Protein AF-A0AA50WT27-F1 (afdb_monomer)

InterPro domains:
  IPR002013 SAC domain [PF02383] (2-101)
  IPR002013 SAC domain [PS50275] (1-101)
  IPR043573 Polyphosphoinositide phosphatase Fig4-like [PTHR45738] (1-101)

pLDDT: mean 92.55, std 5.07, range [73.62, 97.75]

Radius of gyration: 15.56 Å; Cα contacts (8 Å, |Δi|>4): 104; chains: 1; bounding box: 33×30×51 Å

Sequence (101 aa):
RFSSFVQMRGSIPSFWSQDISKMVPKPAIMIDRSDPFAEIPAKHFNNLMRRYGSPIMILNLVKKREKKKHESLLTDVISNAVKYLNQFLPPENAIQYFHLD

Foldseek 3Di:
DDDDDDDDDDDLQAQWDFPPVDPDPATAIDRPDDDPQLPRVVVVCVVVCVVPNDDAEAEAAPDPDDPDDGCVVSVVVNVSSLVNVQVVDDPRRRHHYHYDD

Nearest PDB structures (foldseek):
  7k1w-assembly1_F  TM=7.170E-01  e=1.034E-06  Homo sapiens
  6xxy-assembly1_B  TM=4.335E-01  e=7.189E-01  Haemophilus influenzae Rd KW20
  1cnz-assembly1_B  TM=4.019E-01  e=5.119E-01  Salmonella enterica subsp. enterica serovar Typhimurium
  4xwo-assembly2_H  TM=3.266E-01  e=1.861E+00  Saccharomyces cerevisiae S288C
  8odu-assembly1_A  TM=2.965E-01  e=2.442E+00  Thermochaetoides thermophila DSM 1495

Organism: NCBI:txid2847756

Structure (mmCIF, N/CA/C/O backbone):
data_AF-A0AA50WT27-F1
#
_entry.id   AF-A0AA50WT27-F1
#
loop_
_atom_site.group_PDB
_atom_site.id
_atom_site.type_symbol
_atom_site.label_atom_id
_atom_site.label_alt_id
_atom_site.label_comp_id
_atom_site.label_asym_id
_atom_site.label_entity_id
_atom_site.label_seq_id
_atom_site.pdbx_PDB_ins_code
_atom_site.Cartn_x
_atom_site.Cartn_y
_atom_site.Cartn_z
_atom_site.occupancy
_atom_site.B_iso_or_equiv
_atom_site.auth_seq_id
_atom_site.auth_comp_id
_atom_site.auth_asym_id
_atom_site.auth_atom_id
_atom_site.pdbx_PDB_model_num
ATOM 1 N N . ARG A 1 1 ? -2.233 -19.469 31.241 1.00 73.62 1 ARG A N 1
ATOM 2 C CA . ARG A 1 1 ? -2.634 -18.349 30.351 1.00 73.62 1 ARG A CA 1
ATOM 3 C C . ARG A 1 1 ? -2.061 -18.639 28.973 1.00 73.62 1 ARG A C 1
ATOM 5 O O . ARG A 1 1 ? -0.913 -19.055 28.920 1.00 73.62 1 ARG A O 1
ATOM 12 N N . PHE A 1 2 ? -2.845 -18.456 27.914 1.00 90.94 2 PHE A N 1
ATOM 13 C CA . PHE A 1 2 ? -2.403 -18.625 26.527 1.00 90.94 2 PHE A CA 1
ATOM 14 C C . PHE A 1 2 ? -2.488 -17.276 25.811 1.00 90.94 2 PHE A C 1
ATOM 16 O O . PHE A 1 2 ? -3.412 -16.510 26.080 1.00 90.94 2 PHE A O 1
ATOM 23 N N . SER A 1 3 ? -1.529 -17.003 24.928 1.00 95.94 3 SER A N 1
ATOM 24 C CA . SER A 1 3 ? -1.434 -15.762 24.152 1.00 95.94 3 SER A CA 1
ATOM 25 C C . SER A 1 3 ? -1.156 -16.091 22.687 1.00 95.94 3 SER A C 1
ATOM 27 O O . SER A 1 3 ? -0.552 -17.121 22.389 1.00 95.94 3 SER A O 1
ATOM 29 N N . SER A 1 4 ? -1.577 -15.212 21.781 1.00 94.00 4 SER A N 1
ATOM 30 C CA . SER A 1 4 ? -1.310 -15.310 20.344 1.00 94.00 4 SER A CA 1
ATOM 31 C C . SER A 1 4 ? -1.048 -13.921 19.764 1.00 94.00 4 SER A C 1
ATOM 33 O O . SER A 1 4 ?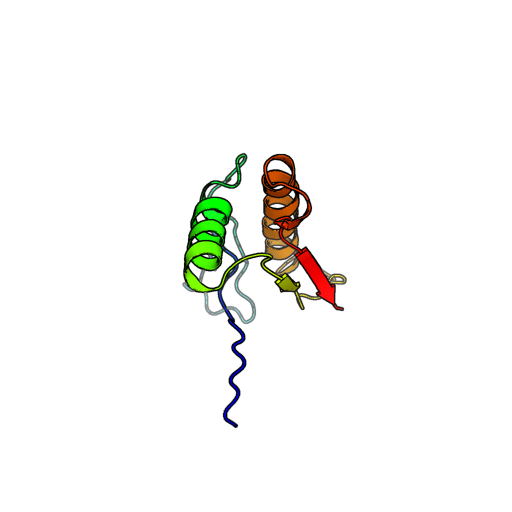 -1.568 -12.928 20.275 1.00 94.00 4 SER A O 1
ATOM 35 N N . PHE A 1 5 ? -0.232 -13.857 18.715 1.00 95.06 5 PHE A N 1
ATOM 36 C CA . PHE A 1 5 ? 0.105 -12.642 17.981 1.00 95.06 5 PHE A CA 1
ATOM 37 C C . PHE A 1 5 ? 0.251 -12.983 16.495 1.00 95.06 5 PHE A C 1
ATOM 39 O O . PHE A 1 5 ? 0.873 -13.988 16.153 1.00 95.06 5 PHE A O 1
ATOM 46 N N . VAL A 1 6 ? -0.336 -12.164 15.618 1.00 94.38 6 VAL A N 1
ATOM 47 C CA . VAL A 1 6 ? -0.395 -12.420 14.171 1.00 94.38 6 VAL A CA 1
ATOM 48 C C . VAL A 1 6 ? 0.163 -11.225 13.411 1.00 94.38 6 VAL A C 1
ATOM 50 O O . VAL A 1 6 ? -0.181 -10.080 13.692 1.00 94.38 6 VAL A O 1
ATOM 53 N N . GLN A 1 7 ? 0.990 -11.510 12.408 1.00 95.44 7 GLN A N 1
ATOM 54 C CA . GLN A 1 7 ? 1.461 -10.542 11.423 1.00 95.44 7 GLN A CA 1
ATOM 55 C C . GLN A 1 7 ? 1.164 -11.065 10.021 1.00 95.44 7 GLN A C 1
ATOM 57 O O . GLN A 1 7 ? 1.228 -12.269 9.772 1.00 95.44 7 GLN A O 1
ATOM 62 N N . MET A 1 8 ? 0.856 -10.152 9.104 1.00 94.44 8 MET A N 1
ATOM 63 C CA . MET A 1 8 ? 0.505 -10.476 7.723 1.00 94.44 8 MET A CA 1
ATOM 64 C C . MET A 1 8 ? 1.555 -9.918 6.764 1.00 94.44 8 MET A C 1
ATOM 66 O O . MET A 1 8 ? 2.041 -8.803 6.940 1.00 94.44 8 MET A O 1
ATOM 70 N N 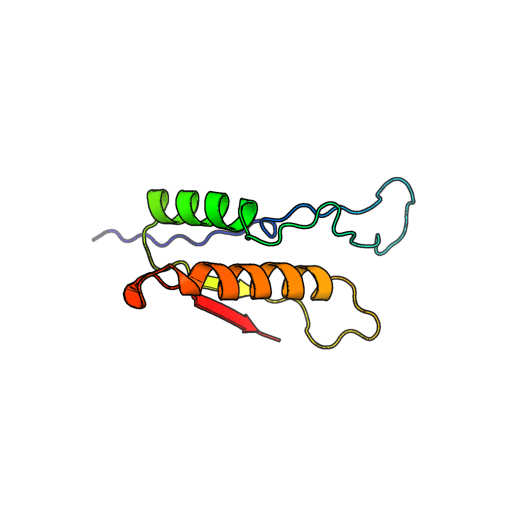. ARG A 1 9 ? 1.867 -10.685 5.714 1.00 95.75 9 ARG A N 1
ATOM 71 C CA . ARG A 1 9 ? 2.687 -10.252 4.577 1.00 95.75 9 ARG A CA 1
ATOM 72 C C . ARG A 1 9 ? 1.902 -10.484 3.292 1.00 95.75 9 ARG A C 1
ATOM 74 O O . ARG A 1 9 ? 1.352 -11.564 3.098 1.00 95.75 9 ARG A O 1
ATOM 81 N N . GLY A 1 10 ? 1.874 -9.488 2.414 1.00 92.38 10 GLY A N 1
ATOM 82 C CA . GLY A 1 10 ? 1.147 -9.555 1.149 1.00 92.38 10 GLY A CA 1
ATOM 83 C C . GLY A 1 10 ? 1.754 -8.657 0.078 1.00 92.38 10 GLY A C 1
ATOM 84 O O . GLY A 1 10 ? 2.684 -7.896 0.344 1.00 92.38 10 GLY A O 1
ATOM 85 N N . SER A 1 11 ? 1.225 -8.782 -1.139 1.00 93.56 11 SER A N 1
ATOM 86 C CA . SER A 1 11 ? 1.527 -7.865 -2.241 1.00 93.56 11 SER A CA 1
ATOM 87 C C . SER A 1 11 ? 0.929 -6.480 -1.974 1.00 93.56 11 SER A C 1
ATOM 89 O O . SER A 1 11 ? -0.039 -6.350 -1.222 1.00 93.56 11 SER A O 1
ATOM 91 N N . ILE A 1 12 ? 1.478 -5.451 -2.619 1.00 93.62 12 ILE A N 1
ATOM 92 C CA . ILE A 1 12 ? 0.891 -4.110 -2.606 1.00 93.62 12 ILE A CA 1
ATOM 93 C C . ILE A 1 12 ? -0.481 -4.164 -3.302 1.00 93.62 12 ILE A C 1
ATOM 95 O O . ILE A 1 12 ? -0.549 -4.663 -4.429 1.00 93.62 12 ILE A O 1
ATOM 99 N N . PRO A 1 13 ? -1.570 -3.685 -2.663 1.00 94.75 13 PRO A N 1
ATOM 100 C CA . PRO A 1 13 ? -2.923 -3.783 -3.205 1.00 94.75 13 PRO A CA 1
ATOM 101 C C . PRO A 1 13 ? -3.155 -2.764 -4.331 1.00 94.75 13 PRO A C 1
ATOM 103 O O . PRO A 1 13 ? -3.825 -1.754 -4.146 1.00 94.75 13 PRO A O 1
ATOM 106 N N . SER A 1 14 ? -2.593 -3.028 -5.507 1.00 94.50 14 SER A N 1
ATOM 107 C CA . SER A 1 14 ? -2.781 -2.246 -6.732 1.00 94.50 14 SER A CA 1
ATOM 108 C C . SER A 1 14 ? -2.666 -3.135 -7.976 1.00 94.50 14 SER A C 1
ATOM 110 O O . SER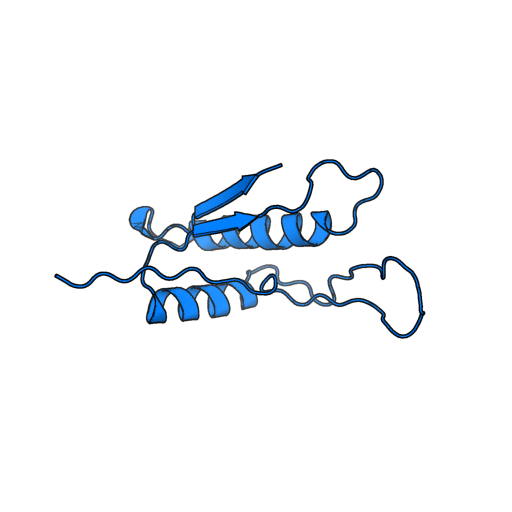 A 1 14 ? -2.255 -4.292 -7.888 1.00 94.50 14 SER A O 1
ATOM 112 N N . PHE A 1 15 ? -3.035 -2.603 -9.145 1.00 93.75 15 PHE A N 1
ATOM 113 C CA . PHE A 1 15 ? -2.786 -3.262 -10.428 1.00 93.75 15 PHE A CA 1
ATOM 114 C C . PHE A 1 15 ? -1.378 -2.932 -10.913 1.00 93.75 15 PHE A C 1
ATOM 116 O O . PHE A 1 15 ? -1.133 -1.860 -11.472 1.00 93.75 15 PHE A O 1
ATOM 123 N N . TRP A 1 16 ? -0.460 -3.857 -10.675 1.00 94.25 16 TRP A N 1
ATOM 124 C CA . TRP A 1 16 ? 0.899 -3.782 -11.175 1.00 94.25 16 TRP A CA 1
ATOM 125 C C . TRP A 1 16 ? 1.346 -5.138 -11.706 1.00 94.25 16 TRP A C 1
ATOM 127 O O . TRP A 1 16 ? 0.902 -6.187 -11.229 1.00 94.25 16 TRP A O 1
ATOM 137 N N . SER A 1 17 ? 2.258 -5.103 -12.669 1.00 93.69 17 SER A N 1
ATOM 138 C CA . SER A 1 17 ? 2.803 -6.290 -13.305 1.00 93.69 17 SER A CA 1
ATOM 139 C C . SER A 1 17 ? 4.309 -6.184 -13.498 1.00 93.69 17 SER A C 1
ATOM 141 O O . SER A 1 17 ? 4.922 -5.115 -13.409 1.00 93.69 17 SER A O 1
ATOM 143 N N . GLN A 1 18 ? 4.907 -7.339 -13.758 1.00 92.50 18 GLN A N 1
ATOM 144 C CA . GLN A 1 18 ? 6.265 -7.475 -14.249 1.00 92.50 18 GLN A CA 1
ATOM 145 C C . GLN A 1 18 ? 6.221 -8.320 -15.517 1.00 92.50 18 GLN A C 1
ATOM 147 O O . GLN A 1 18 ? 5.632 -9.401 -15.519 1.00 92.50 18 GLN A O 1
ATOM 152 N N . ASP A 1 19 ? 6.851 -7.841 -16.589 1.00 84.69 19 ASP A N 1
ATOM 153 C CA . ASP A 1 19 ? 7.002 -8.639 -17.804 1.00 84.69 19 ASP A CA 1
ATOM 154 C C . ASP A 1 19 ? 8.031 -9.751 -17.562 1.00 84.69 19 ASP A C 1
ATOM 156 O O . ASP A 1 19 ? 9.240 -9.515 -17.532 1.00 84.69 19 ASP A O 1
ATOM 160 N N . ILE A 1 20 ? 7.523 -10.965 -17.368 1.00 83.25 20 ILE A N 1
ATOM 161 C CA . ILE A 1 20 ? 8.315 -12.180 -17.159 1.00 83.25 20 ILE A CA 1
ATOM 162 C C . ILE A 1 20 ? 8.659 -12.904 -18.467 1.00 83.25 20 ILE A C 1
ATOM 164 O O . ILE A 1 20 ? 9.370 -13.906 -18.430 1.00 83.25 20 ILE A O 1
ATOM 168 N N . SER A 1 21 ? 8.177 -12.428 -19.623 1.00 83.69 21 SER A N 1
ATOM 169 C CA . SER A 1 21 ? 8.459 -13.066 -20.920 1.00 83.69 21 SER A CA 1
ATOM 170 C C . SER A 1 21 ? 9.934 -12.953 -21.312 1.00 83.69 21 SER A C 1
ATOM 172 O O . SER A 1 21 ? 10.485 -13.831 -21.976 1.00 83.69 21 SER A O 1
ATOM 174 N N . LYS A 1 22 ? 10.598 -11.885 -20.860 1.00 78.31 22 LYS A N 1
ATOM 175 C CA . LYS A 1 22 ? 12.033 -11.667 -21.028 1.00 78.31 22 LYS A CA 1
ATOM 176 C C . LYS A 1 22 ? 12.741 -12.127 -19.759 1.00 78.31 22 LYS A C 1
ATOM 178 O O . LYS A 1 22 ? 12.540 -11.541 -18.699 1.00 78.31 22 LYS A O 1
ATOM 183 N N . MET A 1 23 ? 13.610 -13.135 -19.863 1.00 81.31 23 MET A N 1
ATOM 184 C CA . MET A 1 23 ? 14.490 -13.535 -18.757 1.00 81.31 23 MET A CA 1
ATOM 185 C C . MET A 1 23 ? 15.545 -12.449 -18.504 1.00 81.31 23 MET A C 1
ATOM 187 O O . MET A 1 23 ? 16.665 -12.509 -19.004 1.00 81.31 23 MET A O 1
ATOM 191 N N . VAL A 1 24 ? 15.164 -11.427 -17.737 1.00 85.50 24 VAL A N 1
ATOM 192 C CA . VAL A 1 24 ? 16.045 -10.350 -17.278 1.00 85.50 24 VAL A CA 1
ATOM 193 C C . VAL A 1 24 ? 16.204 -10.413 -15.754 1.00 85.50 24 VAL A C 1
ATOM 195 O O . VAL A 1 24 ? 15.232 -10.717 -15.063 1.00 85.50 24 VAL A O 1
ATOM 198 N N . PRO A 1 25 ? 17.386 -10.085 -15.192 1.00 83.50 25 PRO A N 1
ATOM 199 C CA . PRO A 1 25 ? 17.632 -10.202 -13.749 1.00 83.50 25 PRO A CA 1
ATOM 200 C C . PRO A 1 25 ? 16.699 -9.369 -12.856 1.00 83.50 25 PRO A C 1
ATOM 202 O O . PRO A 1 25 ? 16.456 -9.738 -11.712 1.00 83.50 25 PRO A O 1
ATOM 205 N N . LYS A 1 26 ? 16.184 -8.235 -13.357 1.00 85.25 26 LYS A N 1
ATOM 206 C CA . LYS A 1 26 ? 15.232 -7.376 -12.637 1.00 85.25 26 LYS A CA 1
ATOM 207 C C . LYS A 1 26 ? 14.123 -6.898 -13.588 1.00 85.25 26 LYS A C 1
ATOM 209 O O . LYS A 1 26 ? 14.272 -5.834 -14.195 1.00 85.25 26 LYS A O 1
ATOM 214 N N . PRO A 1 27 ? 13.036 -7.674 -13.756 1.00 89.06 27 PRO A N 1
ATOM 215 C CA . PRO A 1 27 ? 11.911 -7.295 -14.608 1.00 89.06 27 PRO A CA 1
ATOM 216 C C . PRO A 1 27 ? 11.336 -5.940 -14.202 1.00 89.06 27 PRO A C 1
ATOM 218 O O . PRO A 1 27 ? 11.170 -5.663 -13.010 1.00 89.06 27 PRO A O 1
ATOM 221 N N . ALA A 1 28 ? 11.059 -5.078 -15.181 1.00 89.50 28 ALA A N 1
ATOM 222 C CA . ALA A 1 28 ? 10.494 -3.757 -14.926 1.00 89.50 28 ALA A CA 1
ATOM 223 C C . ALA A 1 28 ? 9.115 -3.884 -14.266 1.00 89.50 28 ALA A C 1
ATOM 225 O O . ALA A 1 28 ? 8.315 -4.721 -14.673 1.00 89.50 28 ALA A O 1
ATOM 226 N N . ILE A 1 29 ? 8.859 -3.056 -13.255 1.00 92.81 29 ILE A N 1
ATOM 227 C CA . ILE A 1 29 ? 7.544 -2.947 -12.622 1.00 92.81 29 ILE A CA 1
ATOM 228 C C . ILE A 1 29 ? 6.733 -1.918 -13.406 1.00 92.81 29 ILE A C 1
ATOM 230 O O . ILE A 1 29 ? 7.202 -0.799 -13.625 1.00 92.81 29 ILE A O 1
ATOM 234 N N . MET A 1 30 ? 5.527 -2.299 -13.816 1.00 92.81 30 MET A N 1
ATOM 235 C CA . MET A 1 30 ? 4.573 -1.437 -14.508 1.00 92.81 30 MET A CA 1
ATOM 236 C C . MET A 1 30 ? 3.311 -1.296 -13.665 1.00 92.81 30 MET A C 1
ATOM 238 O O . MET A 1 30 ? 2.858 -2.267 -13.067 1.00 92.81 30 MET A O 1
ATOM 242 N N . ILE A 1 31 ? 2.750 -0.089 -13.610 1.00 92.75 31 ILE A N 1
ATOM 243 C CA . ILE A 1 31 ? 1.429 0.145 -13.021 1.00 92.75 31 ILE A CA 1
ATOM 244 C C . ILE A 1 31 ? 0.420 0.055 -14.162 1.00 92.75 31 ILE A C 1
ATOM 246 O O . ILE A 1 31 ? 0.345 0.959 -14.991 1.00 92.75 31 ILE A O 1
ATOM 250 N N . ASP A 1 32 ? -0.311 -1.054 -14.233 1.00 91.00 32 ASP A N 1
ATOM 251 C CA . ASP A 1 32 ? -1.116 -1.391 -15.413 1.00 91.00 32 ASP A CA 1
ATOM 252 C C . ASP A 1 32 ? -2.401 -0.568 -15.496 1.00 91.00 32 ASP A C 1
ATOM 254 O O . ASP A 1 32 ? -2.929 -0.324 -16.581 1.00 91.00 32 ASP A O 1
ATOM 258 N N . ARG A 1 33 ? -2.944 -0.171 -14.339 1.00 89.50 33 ARG A N 1
ATOM 259 C CA . ARG A 1 33 ? -4.191 0.593 -14.247 1.00 89.50 33 ARG A CA 1
ATOM 260 C C . ARG A 1 33 ? -4.065 1.688 -13.204 1.00 89.50 33 ARG A C 1
ATOM 262 O O . ARG A 1 33 ? -3.639 1.439 -12.078 1.00 89.50 33 ARG A O 1
ATOM 269 N N . SER A 1 34 ? -4.482 2.889 -13.590 1.00 88.56 34 SER A N 1
ATOM 270 C CA . SER A 1 34 ? -4.637 4.001 -12.657 1.00 88.56 34 SER A CA 1
ATOM 271 C C . SER A 1 34 ? -5.873 3.778 -11.784 1.00 88.56 34 SER A C 1
ATOM 273 O O . SER A 1 34 ? -6.926 3.393 -12.292 1.00 88.56 34 SER A O 1
ATOM 275 N N . ASP A 1 35 ? -5.738 4.034 -10.487 1.00 92.81 35 ASP A N 1
ATOM 276 C CA . ASP A 1 35 ? -6.817 3.967 -9.498 1.00 92.81 35 ASP A CA 1
ATOM 277 C C . ASP A 1 35 ? -6.865 5.298 -8.722 1.00 92.81 35 ASP A C 1
ATOM 279 O O . ASP A 1 35 ? -6.306 5.404 -7.626 1.00 92.81 35 ASP A O 1
ATOM 283 N N . PRO A 1 36 ? -7.456 6.359 -9.308 1.00 91.19 36 PRO A N 1
ATOM 284 C CA . PRO A 1 36 ? -7.408 7.709 -8.742 1.00 91.19 36 PRO A CA 1
ATOM 285 C C . PRO A 1 36 ? -8.183 7.848 -7.425 1.00 91.19 36 PRO A C 1
ATOM 287 O O . PRO A 1 36 ? -7.922 8.776 -6.665 1.00 91.19 36 PRO A O 1
ATOM 290 N N . PHE A 1 37 ? -9.114 6.930 -7.151 1.00 94.50 37 PHE A N 1
ATOM 291 C CA . PHE A 1 37 ? -9.948 6.929 -5.947 1.00 94.50 37 PHE A CA 1
ATOM 292 C C . PHE A 1 37 ? -9.577 5.803 -4.971 1.00 94.50 37 PHE A C 1
ATOM 294 O O . PHE A 1 37 ? -10.319 5.537 -4.027 1.00 94.50 37 PHE A O 1
ATOM 301 N N . ALA A 1 38 ? -8.433 5.144 -5.190 1.00 96.06 38 ALA A N 1
ATOM 302 C CA . ALA A 1 38 ? -7.919 4.057 -4.360 1.00 96.06 38 ALA A CA 1
ATOM 303 C C . ALA A 1 38 ? -8.963 2.961 -4.052 1.00 96.06 38 ALA A C 1
ATOM 305 O O . ALA A 1 38 ? -8.987 2.417 -2.944 1.00 96.06 38 ALA A O 1
ATOM 306 N N . GLU A 1 39 ? -9.820 2.619 -5.017 1.00 96.38 39 GLU A N 1
ATOM 307 C CA . GLU A 1 39 ? -10.901 1.646 -4.845 1.00 96.38 39 GLU A CA 1
ATOM 308 C C . GLU A 1 39 ? -10.359 0.253 -4.484 1.00 96.38 39 GLU A C 1
ATOM 310 O O . GLU A 1 39 ? -10.911 -0.449 -3.628 1.00 96.38 39 GLU A O 1
ATOM 315 N N . ILE A 1 40 ? -9.253 -0.156 -5.109 1.00 95.69 40 ILE A N 1
ATOM 316 C CA . ILE A 1 40 ? -8.637 -1.466 -4.883 1.00 95.69 40 ILE A CA 1
ATOM 317 C C . ILE A 1 40 ? -7.976 -1.541 -3.496 1.00 95.69 40 ILE A C 1
ATOM 319 O O . ILE A 1 40 ? -8.335 -2.447 -2.729 1.00 95.69 40 ILE A O 1
ATOM 323 N N . PRO A 1 41 ? -7.095 -0.594 -3.105 1.00 96.44 41 PRO A N 1
ATOM 324 C CA . PRO A 1 41 ? -6.626 -0.476 -1.729 1.00 96.44 41 PRO A CA 1
ATOM 325 C C . PRO A 1 41 ? -7.770 -0.418 -0.710 1.00 96.44 41 PRO A C 1
ATOM 327 O O . PRO A 1 41 ? -7.702 -1.102 0.309 1.00 96.44 41 PRO A O 1
ATOM 330 N N . ALA A 1 42 ? -8.848 0.326 -0.985 1.00 97.00 42 ALA A N 1
ATOM 331 C CA . ALA A 1 42 ? -9.988 0.447 -0.077 1.00 97.00 42 ALA A CA 1
ATOM 332 C C . ALA A 1 42 ? -10.655 -0.905 0.187 1.00 97.00 42 ALA A C 1
ATOM 334 O O . ALA A 1 42 ? -10.855 -1.289 1.341 1.00 97.00 42 ALA A O 1
ATOM 335 N N . LYS A 1 43 ? -10.963 -1.665 -0.873 1.00 97.25 43 LYS A N 1
ATOM 336 C CA . LYS A 1 43 ? -11.543 -3.012 -0.746 1.00 97.25 43 LYS A CA 1
ATOM 337 C C . LYS A 1 43 ? -10.620 -3.945 0.034 1.00 97.25 43 LYS A C 1
ATOM 339 O O . LYS A 1 43 ? -11.098 -4.707 0.877 1.00 97.25 43 LYS A O 1
ATOM 344 N N . HIS A 1 44 ? -9.314 -3.863 -0.216 1.00 96.88 44 HIS A N 1
ATOM 345 C CA . HIS A 1 44 ? -8.314 -4.654 0.492 1.00 96.88 44 HIS A CA 1
ATOM 346 C C . HIS A 1 44 ? -8.267 -4.318 1.992 1.00 96.88 44 HIS A C 1
ATOM 348 O O . HIS A 1 44 ? -8.432 -5.212 2.824 1.00 96.88 44 HIS A O 1
ATOM 354 N N . PHE A 1 45 ? -8.115 -3.042 2.355 1.00 96.44 45 PHE A N 1
ATOM 355 C CA . PHE A 1 45 ? -8.030 -2.625 3.756 1.00 96.44 45 PHE A CA 1
ATOM 356 C C . PHE A 1 45 ? -9.334 -2.834 4.516 1.00 96.44 45 PHE A C 1
ATOM 358 O O . PHE A 1 45 ? -9.297 -3.275 5.657 1.00 96.44 45 PHE A O 1
ATOM 365 N N . ASN A 1 46 ? -10.485 -2.633 3.878 1.00 96.56 46 ASN A N 1
ATOM 366 C CA . ASN A 1 46 ? -11.779 -2.952 4.476 1.00 96.56 46 ASN A CA 1
ATOM 367 C C . ASN A 1 46 ? -11.902 -4.456 4.793 1.00 96.56 46 ASN A C 1
ATOM 369 O O . ASN A 1 46 ? -12.403 -4.836 5.849 1.00 96.56 46 ASN A O 1
ATOM 373 N N . ASN A 1 47 ? -11.399 -5.337 3.918 1.00 97.12 47 ASN A N 1
ATOM 374 C CA . ASN A 1 47 ? -11.350 -6.772 4.206 1.00 97.12 47 ASN A CA 1
ATOM 375 C C . ASN A 1 47 ? -10.449 -7.082 5.413 1.00 97.12 47 ASN A C 1
ATOM 377 O O . ASN A 1 47 ? -10.854 -7.842 6.292 1.00 97.12 47 ASN A O 1
ATOM 381 N N . LEU A 1 48 ? -9.267 -6.460 5.482 1.00 96.38 48 LEU A N 1
ATOM 382 C CA . LEU A 1 48 ? -8.350 -6.620 6.611 1.00 96.38 48 LEU A CA 1
ATOM 383 C C . LEU A 1 48 ? -8.958 -6.110 7.919 1.00 96.38 48 LEU A C 1
ATOM 385 O O . LEU A 1 48 ? -8.931 -6.833 8.910 1.00 96.38 48 LEU A O 1
ATOM 389 N N . MET A 1 49 ? -9.574 -4.928 7.910 1.00 95.69 49 MET A N 1
ATOM 390 C CA . MET A 1 49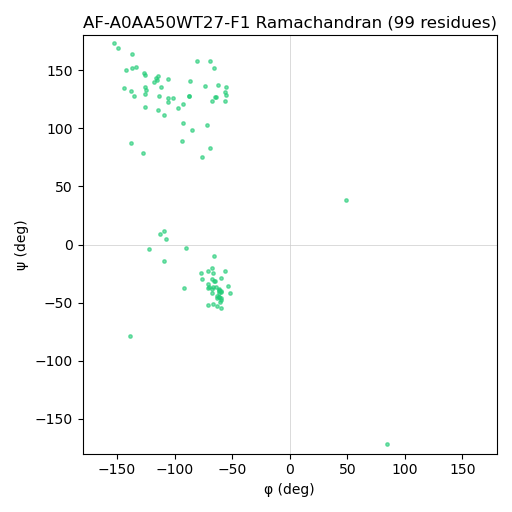 ? -10.219 -4.346 9.088 1.00 95.69 49 MET A CA 1
ATOM 391 C C . MET A 1 49 ? -11.360 -5.220 9.610 1.00 95.69 49 MET A C 1
ATOM 393 O O . MET A 1 49 ? -11.496 -5.405 10.815 1.00 95.69 49 MET A O 1
ATOM 397 N N . ARG A 1 50 ? -12.144 -5.839 8.717 1.00 96.81 50 ARG A N 1
ATOM 398 C CA . ARG A 1 50 ? -13.199 -6.787 9.115 1.00 96.81 50 ARG A CA 1
ATOM 399 C C . ARG A 1 50 ? -12.659 -8.058 9.768 1.00 96.81 50 ARG A C 1
ATOM 401 O O . ARG A 1 50 ? -13.358 -8.651 10.580 1.00 96.81 50 ARG A O 1
ATOM 408 N N . ARG A 1 51 ? -11.461 -8.510 9.386 1.00 96.31 51 ARG A N 1
ATOM 409 C CA . ARG A 1 51 ? -10.871 -9.768 9.876 1.00 96.31 51 ARG A CA 1
ATOM 410 C C . ARG A 1 51 ? -10.002 -9.588 11.114 1.00 96.31 51 ARG A C 1
ATOM 412 O O . ARG A 1 51 ? -9.997 -10.461 11.974 1.00 96.31 51 ARG A O 1
ATOM 419 N N . TYR A 1 52 ? -9.255 -8.491 11.176 1.00 95.19 52 TYR A N 1
ATOM 420 C CA . TYR A 1 52 ? -8.193 -8.276 12.159 1.00 95.19 52 TYR A CA 1
ATOM 421 C C . TYR A 1 52 ? -8.399 -7.018 13.009 1.00 95.19 52 TYR A C 1
ATOM 423 O O . TYR A 1 52 ? -7.635 -6.786 13.940 1.00 95.19 52 TYR A O 1
ATOM 431 N N . GLY A 1 53 ? -9.439 -6.232 12.726 1.00 95.00 53 GLY A N 1
ATOM 432 C CA . GLY A 1 53 ? -9.727 -4.992 13.433 1.00 95.00 53 GLY A CA 1
ATOM 433 C C . GLY A 1 53 ? -8.959 -3.787 12.892 1.00 95.00 53 GLY A C 1
ATOM 434 O O . GLY A 1 53 ? -8.317 -3.829 11.843 1.00 95.00 53 GLY A O 1
ATOM 435 N N . SER A 1 54 ? -9.078 -2.686 13.623 1.00 94.69 54 SER A N 1
ATOM 436 C CA . SER A 1 54 ? -8.525 -1.374 13.297 1.00 94.69 54 SER A CA 1
ATOM 437 C C . SER A 1 54 ? -7.693 -0.860 14.482 1.00 94.69 54 SER A C 1
ATOM 439 O O . SER A 1 54 ? -8.048 -1.179 15.622 1.00 94.69 54 SE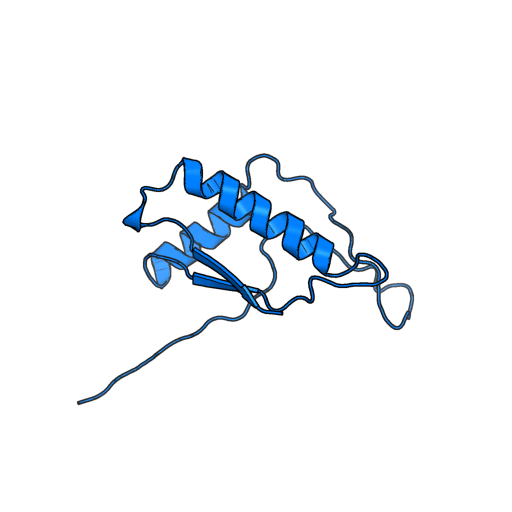R A O 1
ATOM 441 N N . PRO A 1 55 ? -6.617 -0.080 14.260 1.00 95.50 55 PRO A N 1
ATOM 442 C CA . PRO A 1 55 ? -6.089 0.374 12.969 1.00 95.50 55 PRO A CA 1
ATOM 443 C C . PRO A 1 55 ? -5.239 -0.681 12.248 1.00 95.50 55 PRO A C 1
ATOM 445 O O . PRO A 1 55 ? -4.658 -1.577 12.860 1.00 95.50 55 PRO A O 1
ATOM 448 N N . ILE A 1 56 ? -5.118 -0.536 10.925 1.00 96.00 56 ILE A N 1
ATOM 449 C CA . ILE A 1 56 ? -4.160 -1.306 10.120 1.00 96.00 56 ILE A CA 1
ATOM 450 C C . ILE A 1 56 ? -2.816 -0.576 10.107 1.00 96.00 56 ILE A C 1
ATOM 452 O O . ILE A 1 56 ? -2.749 0.601 9.753 1.00 96.00 56 ILE A O 1
ATOM 456 N N . MET A 1 57 ? -1.745 -1.297 10.444 1.00 96.19 57 MET A N 1
ATOM 457 C CA . MET A 1 57 ? -0.364 -0.815 10.376 1.00 96.19 57 MET A CA 1
ATOM 458 C C . MET A 1 57 ? 0.367 -1.452 9.193 1.00 96.19 57 MET A C 1
ATOM 460 O O . MET A 1 57 ? 0.475 -2.675 9.100 1.00 96.19 57 MET A O 1
ATOM 464 N N . ILE A 1 58 ? 0.890 -0.618 8.298 1.00 96.44 58 ILE A N 1
ATOM 465 C CA . ILE A 1 58 ? 1.674 -1.021 7.129 1.00 96.44 58 ILE A CA 1
ATOM 466 C C . ILE A 1 58 ? 3.136 -0.690 7.395 1.00 96.44 58 ILE A C 1
ATOM 468 O O . ILE A 1 58 ? 3.472 0.462 7.663 1.00 96.44 58 ILE A O 1
ATOM 472 N N . LEU A 1 59 ? 4.004 -1.689 7.257 1.00 96.12 59 LEU A N 1
ATOM 473 C CA . LEU A 1 59 ? 5.451 -1.517 7.285 1.00 96.12 59 LEU A CA 1
ATOM 474 C C . LEU A 1 59 ? 6.014 -1.730 5.877 1.00 96.12 59 LEU A C 1
ATOM 476 O O . LEU A 1 59 ? 5.989 -2.845 5.358 1.00 96.12 59 LEU A O 1
ATOM 480 N N . ASN A 1 60 ? 6.516 -0.661 5.262 1.00 94.06 60 ASN A N 1
ATOM 481 C CA . ASN A 1 60 ? 7.188 -0.708 3.970 1.00 94.06 60 ASN A CA 1
ATOM 482 C C . ASN A 1 60 ? 8.714 -0.644 4.154 1.00 94.06 60 ASN A C 1
ATOM 484 O O . ASN A 1 60 ? 9.216 0.280 4.788 1.00 94.06 60 ASN A O 1
ATOM 488 N N . LEU A 1 61 ? 9.421 -1.625 3.585 1.00 92.69 61 LEU A N 1
ATOM 489 C CA . LEU A 1 61 ? 10.881 -1.789 3.653 1.00 92.69 61 LEU A CA 1
ATOM 490 C C . LEU A 1 61 ? 11.574 -1.583 2.292 1.00 92.69 61 LEU A C 1
ATOM 492 O O . LEU A 1 61 ? 12.745 -1.920 2.122 1.00 92.69 61 LEU A O 1
ATOM 496 N N . VAL A 1 62 ? 10.837 -1.118 1.278 1.00 90.00 62 VAL A N 1
ATOM 497 C CA . VAL A 1 62 ? 11.402 -0.812 -0.041 1.00 90.00 62 VAL A CA 1
ATOM 498 C C . VAL A 1 62 ? 12.383 0.344 0.102 1.00 90.00 62 VAL A C 1
ATOM 500 O O . VAL A 1 62 ? 11.993 1.406 0.560 1.00 90.00 62 VAL A O 1
ATOM 503 N N . LYS A 1 63 ? 13.622 0.188 -0.368 1.00 86.56 63 LYS A N 1
ATOM 504 C CA . LYS A 1 63 ? 14.626 1.260 -0.290 1.00 86.56 63 LYS A CA 1
ATOM 505 C C . LYS A 1 63 ? 14.125 2.557 -0.936 1.00 86.56 63 LYS A C 1
ATOM 507 O O . LYS A 1 63 ? 13.761 2.547 -2.114 1.00 86.56 63 LYS A O 1
ATOM 512 N N . LYS A 1 64 ? 14.195 3.697 -0.236 1.00 79.69 64 LYS A N 1
ATOM 513 C CA . LYS A 1 64 ? 13.863 5.012 -0.835 1.00 79.69 64 LYS A CA 1
ATOM 514 C C . LYS A 1 64 ? 14.913 5.465 -1.835 1.00 79.69 64 LYS A C 1
ATOM 516 O O . LYS A 1 64 ? 14.592 6.114 -2.829 1.00 79.69 64 LYS A O 1
ATOM 521 N N . ARG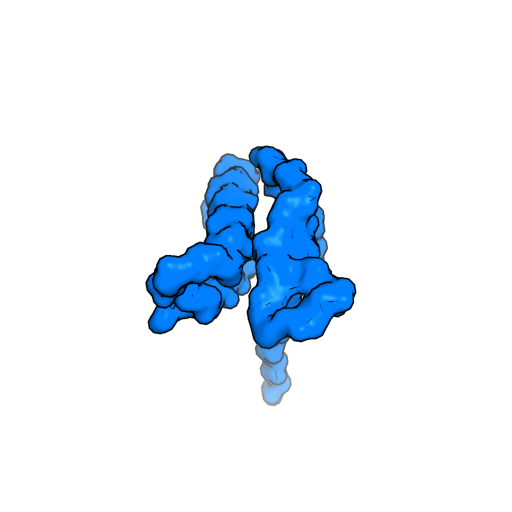 A 1 65 ? 16.188 5.183 -1.551 1.00 81.81 65 ARG A N 1
ATOM 522 C CA . ARG A 1 65 ? 17.325 5.637 -2.362 1.00 81.81 65 ARG A CA 1
ATOM 523 C C . ARG A 1 65 ? 17.710 4.577 -3.385 1.00 81.81 65 ARG A C 1
ATOM 525 O O . ARG A 1 65 ? 18.583 3.746 -3.149 1.00 81.81 65 ARG A O 1
ATOM 532 N N . GLU A 1 66 ? 17.080 4.645 -4.550 1.00 85.50 66 GLU A N 1
ATOM 533 C CA . GLU A 1 66 ? 17.460 3.854 -5.719 1.00 85.50 66 GLU A CA 1
ATOM 534 C C . GLU A 1 66 ? 18.169 4.738 -6.759 1.00 85.50 66 GLU A C 1
ATOM 536 O O . GLU A 1 66 ? 17.774 5.880 -6.984 1.00 85.50 66 GLU A O 1
ATOM 541 N N . LYS A 1 67 ? 19.194 4.210 -7.450 1.00 84.81 67 LYS A N 1
ATOM 542 C CA . LYS A 1 67 ? 19.813 4.910 -8.601 1.00 84.81 67 LYS A CA 1
ATOM 543 C C . LYS A 1 67 ? 18.832 5.072 -9.771 1.00 84.81 67 LYS A C 1
ATOM 545 O O . LYS A 1 67 ? 18.919 6.033 -10.525 1.00 84.81 67 LYS A O 1
ATOM 550 N N . LYS A 1 68 ? 17.917 4.112 -9.928 1.00 84.94 68 LYS A N 1
ATOM 551 C CA . LYS A 1 68 ? 16.832 4.102 -10.913 1.00 84.94 68 LYS A CA 1
ATOM 552 C C . LYS A 1 68 ? 15.566 3.647 -10.199 1.00 84.94 68 LYS A C 1
ATOM 554 O O . LYS A 1 68 ? 15.601 2.592 -9.569 1.00 84.94 68 LYS A O 1
ATOM 559 N N . LYS A 1 69 ? 14.477 4.415 -10.320 1.00 84.44 69 LYS A N 1
ATOM 560 C CA . LYS A 1 69 ? 13.179 4.051 -9.739 1.00 84.44 69 LYS A CA 1
ATOM 561 C C . LYS A 1 69 ? 12.745 2.679 -10.246 1.00 84.44 69 LYS A C 1
ATOM 563 O O . LYS A 1 69 ? 12.665 2.464 -11.457 1.00 84.44 69 LYS A O 1
ATOM 568 N N . HIS A 1 70 ? 12.486 1.765 -9.322 1.00 88.56 70 HIS A N 1
ATOM 569 C CA . HIS A 1 70 ? 11.975 0.440 -9.637 1.00 88.56 70 HIS A CA 1
ATOM 570 C C . HIS A 1 70 ? 10.899 0.058 -8.626 1.00 88.56 70 HIS A C 1
ATOM 572 O O . HIS A 1 70 ? 9.720 0.251 -8.908 1.00 88.56 70 HIS A O 1
ATOM 578 N N . GLU A 1 71 ? 11.275 -0.368 -7.422 1.00 88.12 71 GLU A N 1
ATOM 579 C CA . GLU A 1 71 ? 10.298 -0.741 -6.389 1.00 88.12 71 GLU A CA 1
ATOM 580 C C . GLU A 1 71 ? 9.673 0.489 -5.722 1.00 88.12 71 GLU A C 1
ATOM 582 O O . GLU A 1 71 ? 8.529 0.443 -5.265 1.00 88.12 71 GLU A O 1
ATOM 587 N N . SER A 1 72 ? 10.378 1.626 -5.740 1.00 91.19 72 SER A N 1
ATOM 588 C CA . SER A 1 72 ? 9.855 2.918 -5.275 1.00 91.19 72 SER A CA 1
ATOM 589 C C . SER A 1 72 ? 8.558 3.348 -5.979 1.00 91.19 72 SER A C 1
ATOM 591 O O . SER A 1 72 ? 7.768 4.077 -5.385 1.00 91.19 72 SER A O 1
ATOM 593 N N . LEU A 1 73 ? 8.266 2.837 -7.182 1.00 92.25 73 LEU A N 1
ATOM 594 C CA . LEU A 1 73 ? 6.980 3.060 -7.855 1.00 92.25 73 LEU A CA 1
ATOM 595 C C . LEU A 1 73 ? 5.801 2.496 -7.048 1.00 92.25 73 LEU A C 1
ATOM 597 O O . LEU A 1 73 ? 4.769 3.150 -6.915 1.00 92.25 73 LEU A O 1
ATOM 601 N N . LEU A 1 74 ? 5.957 1.305 -6.465 1.00 93.12 74 LEU A N 1
ATOM 602 C CA . LEU A 1 74 ? 4.915 0.685 -5.643 1.00 93.12 74 LEU A CA 1
ATOM 603 C C . LEU A 1 74 ? 4.746 1.417 -4.308 1.00 93.12 74 LEU A C 1
ATOM 605 O O . LEU A 1 74 ? 3.627 1.547 -3.811 1.00 93.12 74 LEU A O 1
ATOM 609 N N . THR A 1 75 ? 5.847 1.942 -3.762 1.00 93.62 75 THR A N 1
ATOM 610 C CA . THR A 1 75 ? 5.840 2.830 -2.590 1.00 93.62 75 THR A CA 1
ATOM 611 C C . THR A 1 75 ? 5.016 4.091 -2.852 1.00 93.62 75 THR A C 1
ATOM 613 O O . THR A 1 75 ? 4.180 4.462 -2.023 1.00 93.62 75 THR A O 1
ATOM 616 N N . ASP A 1 76 ? 5.206 4.729 -4.009 1.00 92.62 76 ASP A N 1
ATOM 617 C CA . ASP A 1 76 ? 4.439 5.912 -4.409 1.00 92.62 76 ASP A CA 1
ATOM 618 C C . ASP A 1 76 ? 2.938 5.567 -4.513 1.00 92.62 76 ASP A C 1
ATOM 620 O O . ASP A 1 76 ? 2.102 6.266 -3.939 1.00 92.62 76 ASP A O 1
ATOM 624 N N . VAL A 1 77 ? 2.589 4.436 -5.140 1.00 93.94 77 VAL A N 1
ATOM 625 C CA . VAL A 1 77 ? 1.193 3.976 -5.279 1.00 93.94 77 VAL A CA 1
ATOM 626 C C . VAL A 1 77 ? 0.518 3.760 -3.924 1.00 93.94 77 VAL A C 1
ATOM 628 O O . VAL A 1 77 ? -0.539 4.340 -3.665 1.00 93.94 77 VAL A O 1
ATOM 631 N N . ILE A 1 78 ? 1.114 2.956 -3.039 1.00 95.06 78 ILE A N 1
ATOM 632 C CA . ILE A 1 78 ? 0.466 2.621 -1.765 1.00 95.06 78 ILE A CA 1
ATOM 633 C C . ILE A 1 78 ? 0.409 3.816 -0.816 1.00 95.06 78 ILE A C 1
ATOM 635 O O . ILE A 1 78 ? -0.587 4.003 -0.122 1.00 95.06 78 ILE A O 1
ATOM 639 N N . SER A 1 79 ? 1.446 4.658 -0.803 1.00 95.44 79 SER A N 1
ATOM 640 C CA . SER A 1 79 ? 1.470 5.835 0.065 1.00 95.44 79 SER A CA 1
ATOM 641 C C . SER A 1 79 ? 0.424 6.869 -0.353 1.00 95.4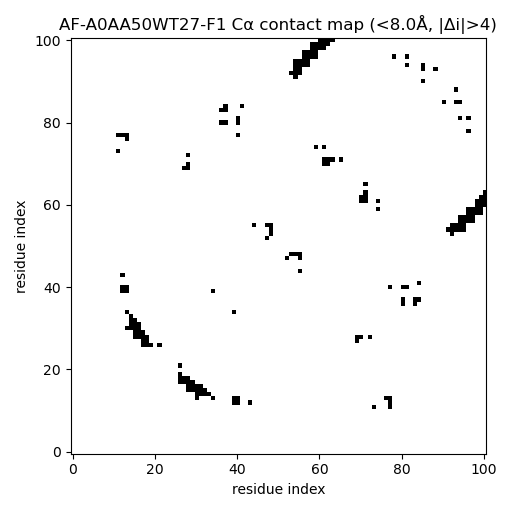4 79 SER A C 1
ATOM 643 O O . SER A 1 79 ? -0.234 7.447 0.512 1.00 95.44 79 SER A O 1
ATOM 645 N N . ASN A 1 80 ? 0.210 7.063 -1.657 1.00 95.62 80 ASN A N 1
ATOM 646 C CA . ASN A 1 80 ? -0.845 7.938 -2.165 1.00 95.62 80 ASN A CA 1
ATOM 647 C C . ASN A 1 80 ? -2.238 7.378 -1.866 1.00 95.62 80 ASN A C 1
ATOM 649 O O . ASN A 1 80 ? -3.101 8.125 -1.411 1.00 95.62 80 ASN A O 1
ATOM 653 N N . ALA A 1 81 ? -2.435 6.067 -2.029 1.00 96.50 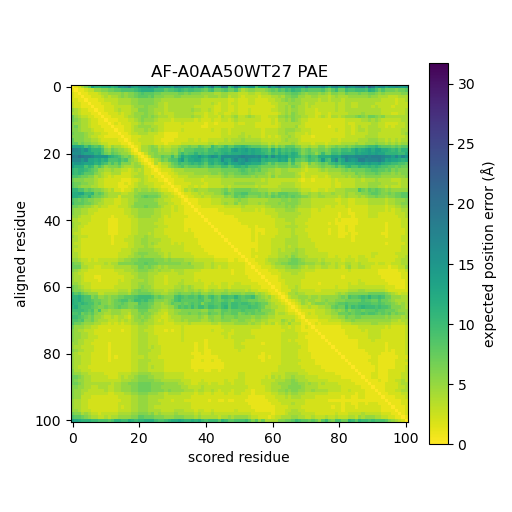81 ALA A N 1
ATOM 654 C CA . ALA A 1 81 ? -3.687 5.412 -1.665 1.00 96.50 81 ALA A CA 1
ATOM 655 C C . ALA A 1 81 ? -4.014 5.577 -0.173 1.00 96.50 81 ALA A C 1
ATOM 657 O O . ALA A 1 81 ? -5.118 5.985 0.172 1.00 96.50 81 ALA A O 1
ATOM 658 N N . VAL A 1 82 ? -3.049 5.331 0.720 1.00 97.12 82 VAL A N 1
ATOM 659 C CA . VAL A 1 82 ? -3.244 5.506 2.170 1.00 97.12 82 VAL A CA 1
ATOM 660 C C . VAL A 1 82 ? -3.579 6.959 2.514 1.00 97.12 82 VAL A C 1
ATOM 662 O O . VAL A 1 82 ? -4.525 7.206 3.260 1.00 97.12 82 VAL A O 1
ATOM 665 N N . LYS A 1 83 ? -2.856 7.931 1.939 1.00 97.25 83 LYS A N 1
ATOM 666 C CA . LYS A 1 83 ? -3.146 9.362 2.136 1.00 97.25 83 LYS A CA 1
ATOM 667 C C . LYS A 1 83 ? -4.551 9.740 1.672 1.00 97.25 83 LYS A C 1
ATOM 669 O O . LYS A 1 83 ? -5.195 10.546 2.331 1.00 97.25 83 LYS A O 1
ATOM 674 N N . TYR A 1 84 ? -5.006 9.189 0.548 1.00 97.69 84 TYR A N 1
ATOM 675 C CA . TYR A 1 84 ? -6.349 9.433 0.032 1.00 97.69 84 TYR A CA 1
ATOM 676 C C . TYR A 1 84 ? -7.418 8.845 0.959 1.00 97.69 84 TYR A C 1
ATOM 678 O O . TYR A 1 84 ? -8.310 9.560 1.402 1.00 97.69 84 TYR A O 1
ATOM 686 N N . LEU A 1 85 ? -7.295 7.566 1.325 1.00 97.25 85 LEU A N 1
ATOM 687 C CA . LEU A 1 85 ? -8.291 6.876 2.152 1.00 97.25 85 LEU A CA 1
ATOM 688 C C . LEU A 1 85 ? -8.416 7.467 3.559 1.00 97.25 85 LEU A C 1
ATOM 690 O O . LEU A 1 85 ? -9.523 7.573 4.084 1.00 97.25 85 LEU A O 1
ATOM 694 N N . ASN A 1 86 ? -7.306 7.913 4.148 1.00 97.62 86 ASN A N 1
ATOM 695 C CA . ASN A 1 86 ? -7.313 8.543 5.468 1.00 97.62 86 ASN A CA 1
ATOM 696 C C . ASN A 1 86 ? -8.062 9.889 5.514 1.00 97.62 86 ASN A C 1
ATOM 698 O O . ASN A 1 86 ? -8.309 10.382 6.606 1.00 97.62 86 ASN A O 1
ATOM 702 N N . GLN A 1 87 ? -8.463 10.473 4.377 1.00 97.56 87 GLN A N 1
ATOM 703 C CA . GLN A 1 87 ? -9.350 11.649 4.356 1.00 97.56 87 GLN A CA 1
ATOM 704 C C . GLN A 1 87 ? -10.787 11.308 4.775 1.00 97.56 87 GLN A C 1
ATOM 706 O O . GLN A 1 87 ? -11.530 12.191 5.193 1.00 97.56 87 GLN A O 1
ATOM 711 N N . PHE A 1 88 ? -11.179 10.036 4.651 1.00 96.12 88 PHE A N 1
ATOM 712 C CA . PHE A 1 88 ? -12.541 9.562 4.910 1.00 96.12 88 PHE A CA 1
ATOM 713 C C . PHE A 1 88 ? -12.647 8.711 6.178 1.00 96.12 88 PHE A C 1
ATOM 715 O O . PHE A 1 88 ? -13.751 8.443 6.649 1.00 96.12 88 PHE A O 1
ATOM 722 N N . LEU A 1 89 ? -11.515 8.253 6.717 1.00 95.06 89 LEU A N 1
ATOM 723 C CA . LEU A 1 89 ? -11.471 7.460 7.941 1.00 95.06 89 LEU A CA 1
ATOM 724 C C . LEU A 1 89 ? -11.414 8.380 9.165 1.00 95.06 89 LEU A C 1
ATOM 726 O O . LEU A 1 89 ? -10.702 9.386 9.137 1.00 95.06 89 LEU A O 1
ATOM 730 N N . PRO A 1 90 ? -12.113 8.037 10.260 1.00 95.69 90 PRO A N 1
ATOM 731 C CA . PRO A 1 90 ? -11.949 8.768 11.503 1.00 95.69 90 PRO A CA 1
ATOM 732 C C . PRO A 1 90 ? -10.519 8.555 12.046 1.00 95.69 90 PRO A C 1
ATOM 734 O O . PRO A 1 90 ? -9.917 7.509 11.769 1.00 95.69 90 PRO A O 1
ATOM 737 N N . PRO A 1 91 ? -9.955 9.514 12.805 1.00 95.19 91 PRO A N 1
ATOM 738 C CA . PRO A 1 91 ? -8.548 9.490 13.219 1.00 95.19 91 PRO A CA 1
ATOM 739 C C . PRO A 1 91 ? -8.109 8.198 13.922 1.00 95.19 91 PRO A C 1
ATOM 741 O O . PRO A 1 91 ? -7.000 7.719 13.700 1.00 95.19 91 PRO A O 1
ATOM 744 N N . GLU A 1 92 ? -8.987 7.597 14.723 1.00 95.44 92 GLU A N 1
ATOM 745 C CA . GLU A 1 92 ? -8.757 6.338 15.436 1.00 95.44 92 GLU A CA 1
ATOM 746 C C . GLU A 1 92 ? -8.613 5.116 14.515 1.00 95.44 92 GLU A C 1
ATOM 748 O O . GLU A 1 92 ? -7.966 4.137 14.883 1.00 95.44 92 GLU A O 1
ATOM 753 N N . ASN A 1 93 ? -9.179 5.184 13.306 1.00 95.88 93 ASN A N 1
ATOM 754 C CA . ASN A 1 93 ? -9.139 4.117 12.307 1.00 95.88 93 ASN A CA 1
ATOM 755 C C . ASN A 1 93 ? -8.219 4.436 11.129 1.00 95.88 93 ASN A C 1
ATOM 757 O O . ASN A 1 93 ? -8.166 3.666 10.166 1.00 95.88 93 ASN A O 1
ATOM 761 N N . ALA A 1 94 ? -7.507 5.564 11.184 1.00 97.50 94 ALA A N 1
ATOM 762 C CA . ALA A 1 94 ? -6.577 5.952 10.142 1.00 97.50 94 ALA A CA 1
ATOM 763 C C . ALA A 1 94 ? -5.531 4.848 9.931 1.00 97.50 94 ALA A C 1
ATOM 765 O O . ALA A 1 94 ? -4.917 4.339 10.873 1.00 97.50 94 ALA A O 1
ATOM 766 N N . ILE A 1 95 ? -5.323 4.482 8.668 1.00 97.75 95 ILE A N 1
ATOM 767 C CA . ILE A 1 95 ? -4.316 3.503 8.278 1.00 97.75 95 ILE A CA 1
ATOM 768 C C . ILE A 1 95 ? -2.947 4.112 8.558 1.00 97.75 95 ILE A C 1
ATOM 770 O O . ILE A 1 95 ? -2.606 5.185 8.050 1.00 97.75 95 ILE A O 1
ATOM 774 N N . GLN A 1 96 ? -2.152 3.412 9.357 1.00 97.31 96 GLN A N 1
ATOM 775 C CA . GLN A 1 96 ? -0.835 3.868 9.770 1.00 97.31 96 GLN A CA 1
ATOM 776 C C . GLN A 1 96 ? 0.205 3.316 8.805 1.00 97.31 96 GLN A C 1
ATOM 778 O O . GLN A 1 96 ? 0.333 2.104 8.637 1.00 97.31 96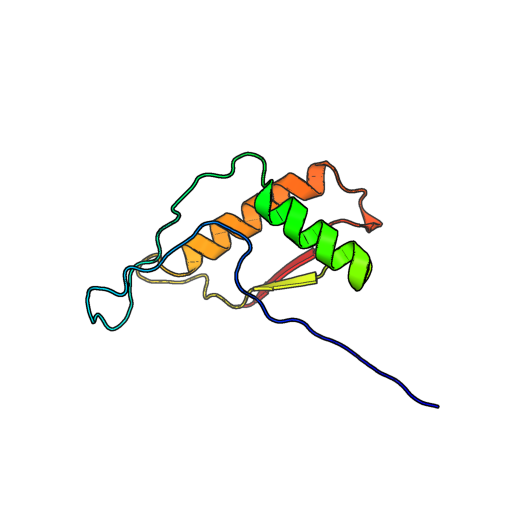 GLN A O 1
ATOM 783 N N . TYR A 1 97 ? 0.948 4.205 8.154 1.00 96.62 97 TYR A N 1
ATOM 784 C CA . TYR A 1 97 ? 1.957 3.832 7.172 1.00 96.62 97 TYR A CA 1
ATOM 785 C C . TYR A 1 97 ? 3.349 4.209 7.669 1.00 96.62 97 TYR A C 1
ATOM 787 O O . TYR A 1 97 ? 3.676 5.388 7.809 1.00 96.62 97 TYR A O 1
ATOM 795 N N . PHE A 1 98 ? 4.175 3.194 7.892 1.00 95.81 98 PHE A N 1
ATOM 796 C CA . PHE A 1 98 ? 5.561 3.327 8.307 1.00 95.81 98 PHE A CA 1
ATOM 797 C C . PHE A 1 98 ? 6.474 2.881 7.177 1.00 95.81 98 PHE A C 1
ATOM 799 O O . PHE A 1 98 ? 6.252 1.850 6.544 1.00 95.81 98 PHE A O 1
ATOM 806 N N . HIS A 1 99 ? 7.522 3.659 6.937 1.00 93.44 99 HIS A N 1
ATOM 807 C CA . HIS A 1 99 ? 8.528 3.328 5.947 1.00 93.44 99 HIS A CA 1
ATOM 808 C C . HIS A 1 99 ? 9.905 3.338 6.595 1.00 93.44 99 HIS A C 1
ATOM 810 O O . HIS A 1 99 ? 10.342 4.390 7.069 1.00 93.44 99 HIS A O 1
ATOM 816 N N . LEU A 1 100 ? 10.567 2.185 6.581 1.00 91.06 100 LEU A N 1
ATOM 817 C CA . LEU A 1 100 ? 11.879 1.974 7.176 1.00 91.06 100 LEU A CA 1
ATOM 818 C C . LEU A 1 100 ? 12.895 1.689 6.066 1.00 91.06 100 LEU A C 1
ATOM 820 O O . LEU A 1 100 ? 12.662 0.820 5.231 1.00 91.06 100 LEU A O 1
ATOM 824 N N . ASP A 1 101 ? 13.985 2.453 6.080 1.00 80.94 101 ASP A N 1
ATOM 825 C CA . ASP A 1 101 ? 15.124 2.354 5.157 1.00 80.94 101 ASP A CA 1
ATOM 826 C C . ASP A 1 101 ? 16.308 1.659 5.846 1.00 80.94 101 ASP A C 1
ATOM 828 O O . ASP A 1 101 ? 16.516 1.942 7.051 1.00 80.94 101 ASP A O 1
#

Secondary structure (DSSP, 8-state):
------------SS-EEE--SS--SSPPEEE-S--TT-HHHHHHHHHHHHHH-S--EEEE---S--SS-STHHHHHHHHHHHHHHTTTS-GGGPPEEEE--

Solvent-accessible surface area (backbone atoms only — not comparable to full-atom values): 6566 Å² total; per-residue (Å²): 140,88,86,86,88,86,85,87,87,79,80,79,66,65,53,61,49,58,61,72,89,56,96,53,100,74,53,61,68,43,74,78,53,90,60,96,77,26,59,60,40,47,56,51,50,50,53,46,34,74,74,75,42,74,52,49,76,44,82,42,69,69,56,82,86,57,100,63,87,50,69,48,56,57,53,51,52,52,53,51,36,48,59,56,54,42,75,76,39,58,81,81,51,32,64,41,80,45,77,52,119

Mean predicted aligned error: 3.91 Å